Protein AF-A0A2D4K4P7-F1 (afdb_monomer_lite)

Foldseek 3Di:
DDDDDDDDDDDDPPPPPCPDDPLVVLLVLLVCLVPDDPDPDSVVVVVVLLVVLQVCVVVVHPVSVVSLVSSVVSLVPDVVVVVCVVVVPDDPPSNVVSVVSSVVRD

Radius of gyration: 19.67 Å; chains: 1; bounding box: 76×28×30 Å

Sequence (106 aa):
VHGAPDPTAGASIDDENCWHLDEEQVQEQVKLFLSQGGYHGSGKQLNLLFAKVREMLKMRDSNGARMLTLITEQFMADPRLSLWRQQGTAMTDKYRQLWDELGALW

Structure (mmCIF, N/CA/C/O backbone):
data_AF-A0A2D4K4P7-F1
#
_entry.id   AF-A0A2D4K4P7-F1
#
loop_
_atom_site.group_PDB
_atom_site.id
_atom_site.type_symbol
_atom_site.label_atom_id
_atom_site.label_alt_id
_atom_site.label_comp_id
_atom_site.label_asym_id
_atom_site.label_entity_id
_atom_site.label_seq_id
_atom_site.pdbx_PDB_ins_code
_atom_site.Cartn_x
_atom_site.Cartn_y
_atom_site.Cartn_z
_atom_site.occupancy
_atom_site.B_iso_or_equiv
_atom_site.auth_seq_id
_atom_site.auth_comp_id
_atom_site.auth_asym_id
_atom_site.auth_atom_id
_atom_site.pdbx_PDB_model_num
ATOM 1 N N . VAL A 1 1 ? 55.509 -2.591 6.905 1.00 42.03 1 VAL A N 1
ATOM 2 C CA . VAL A 1 1 ? 54.565 -1.730 6.159 1.00 42.03 1 VAL A CA 1
ATOM 3 C C . VAL A 1 1 ? 53.389 -2.619 5.781 1.00 42.03 1 VAL A C 1
ATOM 5 O O . VAL A 1 1 ? 53.612 -3.622 5.120 1.00 42.03 1 VAL A O 1
ATOM 8 N N . HIS A 1 2 ? 52.210 -2.404 6.370 1.00 50.97 2 HIS A N 1
ATOM 9 C CA . HIS A 1 2 ? 51.034 -3.245 6.105 1.00 50.97 2 HIS A CA 1
ATOM 10 C C . HIS A 1 2 ? 50.374 -2.779 4.803 1.00 50.97 2 HIS A C 1
ATOM 12 O O . HIS A 1 2 ? 50.325 -1.580 4.542 1.00 50.97 2 HIS A O 1
ATOM 18 N N . GLY A 1 3 ? 50.015 -3.754 3.967 1.00 44.97 3 GLY A N 1
ATOM 19 C CA . GLY A 1 3 ? 49.853 -3.632 2.521 1.00 44.97 3 GLY A CA 1
ATOM 20 C C . GLY A 1 3 ? 48.810 -2.628 2.043 1.00 44.97 3 GLY A C 1
ATOM 21 O O . GLY A 1 3 ? 47.821 -2.345 2.716 1.00 44.97 3 GLY A O 1
ATOM 22 N N . ALA A 1 4 ? 49.060 -2.117 0.839 1.00 52.34 4 ALA A N 1
ATOM 23 C CA . ALA A 1 4 ? 48.060 -1.428 0.046 1.00 52.34 4 ALA A CA 1
ATOM 24 C C . ALA A 1 4 ? 46.858 -2.366 -0.188 1.00 52.34 4 ALA A C 1
ATOM 26 O O . ALA A 1 4 ? 47.075 -3.543 -0.487 1.00 52.34 4 ALA A O 1
ATOM 27 N N . PRO A 1 5 ? 45.609 -1.890 -0.050 1.00 53.00 5 PRO A N 1
ATOM 28 C CA . PRO A 1 5 ? 44.455 -2.635 -0.522 1.00 53.00 5 PRO A CA 1
ATOM 29 C C . PRO A 1 5 ? 44.508 -2.649 -2.053 1.00 53.00 5 PRO A C 1
ATOM 31 O O . PRO A 1 5 ? 44.409 -1.610 -2.704 1.00 53.00 5 PRO A O 1
ATOM 34 N N . ASP A 1 6 ? 44.749 -3.830 -2.611 1.00 64.81 6 ASP A N 1
ATOM 35 C CA . ASP A 1 6 ? 44.776 -4.071 -4.051 1.00 64.81 6 ASP A CA 1
ATOM 36 C C . ASP A 1 6 ? 43.370 -3.828 -4.655 1.00 64.81 6 ASP A C 1
ATOM 38 O O . ASP A 1 6 ? 42.384 -4.314 -4.094 1.00 64.81 6 ASP A O 1
ATOM 42 N N . PRO A 1 7 ? 43.232 -3.082 -5.770 1.00 59.50 7 PRO A N 1
ATOM 43 C CA . PRO A 1 7 ? 41.944 -2.644 -6.311 1.00 59.50 7 PRO A CA 1
ATOM 44 C C . PRO A 1 7 ? 41.319 -3.608 -7.336 1.00 59.50 7 PRO A C 1
ATOM 46 O O . PRO A 1 7 ? 40.465 -3.192 -8.118 1.00 59.50 7 PRO A O 1
ATOM 49 N N . THR A 1 8 ? 41.734 -4.873 -7.445 1.00 67.81 8 THR A N 1
ATOM 50 C CA . THR A 1 8 ? 41.268 -5.717 -8.566 1.00 67.81 8 THR A CA 1
ATOM 51 C C . THR A 1 8 ? 41.213 -7.204 -8.224 1.00 67.81 8 THR A C 1
ATOM 53 O O . THR A 1 8 ? 42.122 -7.945 -8.573 1.00 67.81 8 THR A O 1
ATOM 56 N N . ALA A 1 9 ? 40.128 -7.669 -7.590 1.00 56.91 9 ALA A N 1
ATOM 57 C CA . ALA A 1 9 ? 39.755 -9.092 -7.591 1.00 56.91 9 ALA A CA 1
ATOM 58 C C . ALA A 1 9 ? 38.322 -9.334 -7.069 1.00 56.91 9 ALA A C 1
ATOM 60 O O . ALA A 1 9 ? 38.131 -9.749 -5.934 1.00 56.91 9 ALA A O 1
ATOM 61 N N . GLY A 1 10 ? 37.331 -9.096 -7.935 1.00 57.97 10 GLY A N 1
ATOM 62 C CA . GLY A 1 10 ? 36.081 -9.865 -8.019 1.00 57.97 10 GLY A CA 1
ATOM 63 C C . GLY A 1 10 ? 35.075 -9.811 -6.861 1.00 57.97 10 GLY A C 1
ATOM 64 O O . GLY A 1 10 ? 35.230 -10.504 -5.863 1.00 57.97 10 GLY A O 1
ATOM 65 N N . ALA A 1 11 ? 33.934 -9.158 -7.100 1.00 44.50 11 ALA A N 1
ATOM 66 C CA . ALA A 1 11 ? 32.646 -9.597 -6.564 1.00 44.50 11 ALA A CA 1
ATOM 67 C C . ALA A 1 11 ? 31.528 -9.258 -7.570 1.00 44.50 11 ALA A C 1
ATOM 69 O O . ALA A 1 11 ? 31.157 -8.106 -7.727 1.00 44.50 11 ALA A O 1
ATOM 70 N N . SER A 1 12 ? 31.081 -10.295 -8.283 1.00 45.19 12 SER A N 1
ATOM 71 C CA . SER A 1 12 ? 29.781 -10.471 -8.951 1.00 45.19 12 SER A CA 1
ATOM 72 C C . SER A 1 12 ? 29.240 -9.363 -9.871 1.00 45.19 12 SER A C 1
ATOM 74 O O . SER A 1 12 ? 28.567 -8.442 -9.439 1.00 45.19 12 SER A O 1
ATOM 76 N N . ILE A 1 13 ? 29.348 -9.597 -11.182 1.00 47.12 13 ILE A N 1
ATOM 77 C CA . ILE A 1 13 ? 28.613 -8.908 -12.268 1.00 47.12 13 ILE A CA 1
ATOM 78 C C . ILE A 1 13 ? 27.078 -9.193 -12.225 1.00 47.12 13 ILE A C 1
ATOM 80 O O . ILE A 1 13 ? 26.372 -8.955 -13.196 1.00 47.12 13 ILE A O 1
ATOM 84 N N . ASP A 1 14 ? 26.524 -9.687 -11.110 1.00 53.06 14 ASP A N 1
ATOM 85 C CA . ASP A 1 14 ? 25.132 -10.179 -11.022 1.00 53.06 14 ASP A CA 1
ATOM 86 C C . ASP A 1 14 ? 24.260 -9.497 -9.948 1.00 53.06 14 ASP A C 1
ATOM 88 O O . ASP A 1 14 ? 23.139 -9.931 -9.727 1.00 53.06 14 ASP A O 1
ATOM 92 N N . ASP A 1 15 ? 24.716 -8.429 -9.280 1.00 51.97 15 ASP A N 1
ATOM 93 C CA . ASP A 1 15 ? 23.912 -7.774 -8.224 1.00 51.97 15 ASP A CA 1
ATOM 94 C C . ASP A 1 15 ? 23.928 -6.236 -8.311 1.00 51.97 15 ASP A C 1
ATOM 96 O O . ASP A 1 15 ? 24.026 -5.536 -7.316 1.00 51.97 15 ASP A O 1
ATOM 100 N N . GLU A 1 16 ? 23.869 -5.657 -9.514 1.00 51.97 16 GLU A N 1
ATOM 101 C CA . GLU A 1 16 ? 23.967 -4.190 -9.680 1.00 51.97 16 GLU A CA 1
ATOM 102 C C . GLU A 1 16 ? 22.845 -3.585 -10.535 1.00 51.97 16 GLU A C 1
ATOM 104 O O . GLU A 1 16 ? 23.039 -2.654 -11.314 1.00 51.97 16 GLU A O 1
ATOM 109 N N . ASN A 1 17 ? 21.616 -4.067 -10.332 1.00 47.56 17 ASN A N 1
ATOM 110 C CA . ASN A 1 17 ? 20.439 -3.207 -10.501 1.00 47.56 17 ASN A CA 1
ATOM 111 C C . ASN A 1 17 ? 19.393 -3.413 -9.388 1.00 47.56 17 ASN A C 1
ATOM 113 O O . ASN A 1 17 ? 18.195 -3.231 -9.591 1.00 47.56 17 ASN A O 1
ATOM 117 N N . CYS A 1 18 ? 19.848 -3.802 -8.196 1.00 52.41 18 CYS A N 1
ATOM 118 C CA . CYS A 1 18 ? 19.020 -4.009 -7.012 1.00 52.41 18 CYS A CA 1
ATOM 119 C C . CYS A 1 18 ? 18.886 -2.688 -6.243 1.00 52.41 18 CYS A C 1
ATOM 121 O O . CYS A 1 18 ? 19.450 -2.526 -5.162 1.00 52.41 18 CYS A O 1
ATOM 123 N N . TRP A 1 19 ? 18.178 -1.703 -6.811 1.00 73.69 19 TRP A N 1
ATOM 124 C CA . TRP A 1 19 ? 17.804 -0.511 -6.042 1.00 73.69 19 TRP A CA 1
ATOM 125 C C . TRP A 1 19 ? 17.068 -0.977 -4.789 1.00 73.69 19 TRP A C 1
ATOM 127 O O . TRP A 1 19 ? 16.009 -1.598 -4.893 1.00 73.69 19 TRP A O 1
ATOM 137 N N . HIS A 1 20 ? 17.652 -0.716 -3.621 1.00 72.88 20 HIS A N 1
ATOM 138 C CA . HIS A 1 20 ? 17.073 -1.143 -2.360 1.00 72.88 20 HIS A CA 1
ATOM 139 C C . HIS A 1 20 ? 15.760 -0.394 -2.138 1.00 72.88 20 HIS A C 1
ATOM 141 O O . HIS A 1 20 ? 15.718 0.839 -2.113 1.00 72.88 20 HIS A O 1
ATOM 147 N N . LEU A 1 21 ? 14.674 -1.149 -2.025 1.00 82.50 21 LEU A N 1
ATOM 148 C CA . LEU A 1 21 ? 13.372 -0.616 -1.679 1.00 82.50 21 LEU A CA 1
ATOM 149 C C . LEU A 1 21 ? 13.314 -0.413 -0.165 1.00 82.50 21 LEU A C 1
ATOM 151 O O . LEU A 1 21 ? 13.413 -1.375 0.588 1.00 82.50 21 LEU A O 1
ATOM 155 N N . ASP A 1 22 ? 13.082 0.818 0.285 1.00 84.88 22 ASP A N 1
ATOM 156 C CA . ASP A 1 22 ? 12.754 1.085 1.687 1.00 84.88 22 ASP A CA 1
ATOM 157 C C . ASP A 1 22 ? 11.340 0.584 2.014 1.00 84.88 22 ASP A C 1
ATOM 159 O O . ASP A 1 22 ? 10.350 1.321 1.943 1.00 84.88 22 ASP A O 1
ATOM 163 N N . GLU A 1 23 ? 11.244 -0.696 2.367 1.00 87.25 23 GLU A N 1
ATOM 164 C CA . GLU A 1 23 ? 9.988 -1.356 2.732 1.00 87.25 23 GLU A CA 1
ATOM 165 C C . GLU A 1 23 ? 9.322 -0.662 3.929 1.00 87.25 23 GLU A C 1
ATOM 167 O O . GLU A 1 23 ? 8.114 -0.428 3.913 1.00 87.25 23 GLU A O 1
ATOM 172 N N . GLU A 1 24 ? 10.113 -0.250 4.923 1.00 86.94 24 GLU A N 1
ATOM 173 C CA . GLU A 1 24 ? 9.635 0.453 6.120 1.00 86.94 24 GLU A CA 1
ATOM 174 C C . GLU A 1 24 ? 8.946 1.781 5.762 1.00 86.94 24 GLU A C 1
ATOM 176 O O . GLU A 1 24 ? 7.846 2.064 6.239 1.00 86.94 24 GLU A O 1
ATOM 181 N N . GLN A 1 25 ? 9.521 2.550 4.830 1.00 84.19 25 GLN A N 1
ATOM 182 C CA . GLN A 1 25 ? 8.924 3.797 4.338 1.00 84.19 25 GLN A CA 1
ATOM 183 C C . GLN A 1 25 ? 7.609 3.559 3.596 1.00 84.19 25 GLN A C 1
ATOM 185 O O . GLN A 1 25 ? 6.667 4.343 3.732 1.00 84.19 25 GLN A O 1
ATOM 190 N N . VAL A 1 26 ? 7.524 2.488 2.801 1.00 85.75 26 VAL A N 1
ATOM 191 C CA . VAL A 1 26 ? 6.277 2.111 2.120 1.00 85.75 26 VAL A CA 1
ATOM 192 C C . VAL A 1 26 ? 5.208 1.767 3.153 1.00 85.75 26 VAL A C 1
ATOM 194 O O . VAL A 1 26 ? 4.085 2.271 3.068 1.00 85.75 26 VAL A O 1
ATOM 197 N N . GLN A 1 27 ? 5.560 0.961 4.155 1.00 87.06 27 GLN A N 1
ATOM 198 C CA . GLN A 1 27 ? 4.636 0.554 5.207 1.00 87.06 27 GLN A CA 1
ATOM 199 C C . GLN A 1 27 ? 4.144 1.745 6.032 1.00 87.06 27 GLN A C 1
ATOM 201 O O . GLN A 1 27 ? 2.936 1.902 6.236 1.00 87.06 27 GLN A O 1
ATOM 206 N N . GLU A 1 28 ? 5.057 2.619 6.459 1.00 85.31 28 GLU A N 1
ATOM 207 C CA . GLU A 1 28 ? 4.712 3.814 7.221 1.00 85.31 28 GLU A CA 1
ATOM 208 C C . GLU A 1 28 ? 3.798 4.737 6.409 1.00 85.31 28 GLU A C 1
ATOM 210 O O . GLU A 1 28 ? 2.788 5.212 6.922 1.00 85.31 28 GLU A O 1
ATOM 215 N N . GLN A 1 29 ? 4.068 4.925 5.118 1.00 83.56 29 GLN A N 1
ATOM 216 C CA . GLN A 1 29 ? 3.254 5.775 4.251 1.00 83.56 29 GLN A CA 1
ATOM 217 C C . GLN A 1 29 ? 1.819 5.259 4.086 1.00 83.56 29 GLN A C 1
ATOM 219 O O . GLN A 1 29 ? 0.869 6.049 4.147 1.00 83.56 29 GLN A O 1
ATOM 224 N N . VAL A 1 30 ? 1.644 3.943 3.934 1.00 84.88 30 VAL A N 1
ATOM 225 C CA . VAL A 1 30 ? 0.318 3.308 3.903 1.00 84.88 30 VAL A CA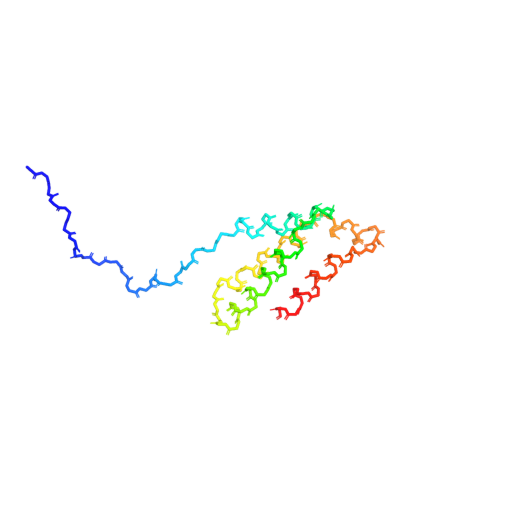 1
ATOM 226 C C . VAL A 1 30 ? -0.368 3.495 5.250 1.00 84.88 30 VAL A C 1
ATOM 228 O O . VAL A 1 30 ? -1.482 4.012 5.308 1.00 84.88 30 VAL A O 1
ATOM 231 N N . LYS A 1 31 ? 0.316 3.185 6.351 1.00 83.56 31 LYS A N 1
ATOM 232 C CA . LYS A 1 31 ? -0.223 3.349 7.706 1.00 83.56 31 LYS A CA 1
ATOM 233 C C . LYS A 1 31 ? -0.621 4.795 8.004 1.00 83.56 31 LYS A C 1
ATOM 235 O O . LYS A 1 31 ? -1.677 5.030 8.587 1.00 83.56 31 LYS A O 1
ATOM 240 N N . LEU A 1 32 ? 0.170 5.776 7.574 1.00 80.75 32 LEU A N 1
ATOM 241 C CA . LEU A 1 32 ? -0.135 7.201 7.699 1.00 80.75 32 LEU A CA 1
ATOM 242 C C . LEU A 1 32 ? -1.359 7.586 6.869 1.00 80.75 32 LEU A C 1
ATOM 244 O O . LEU A 1 32 ? -2.192 8.347 7.359 1.00 80.75 32 LEU A O 1
ATOM 248 N N . PHE A 1 33 ? -1.515 7.051 5.657 1.00 79.69 33 PHE A N 1
ATOM 249 C CA . PHE A 1 33 ? -2.717 7.271 4.850 1.00 79.69 33 PHE A CA 1
ATOM 250 C C . PHE A 1 33 ? -3.975 6.694 5.515 1.00 79.69 33 PHE A C 1
ATOM 252 O O . PHE A 1 33 ? -5.020 7.353 5.538 1.00 79.69 33 PHE A O 1
ATOM 259 N N . LEU A 1 34 ? -3.867 5.494 6.093 1.00 77.81 34 LEU A N 1
ATOM 260 C CA . LEU A 1 34 ? -4.964 4.823 6.790 1.00 77.81 34 LEU A CA 1
ATOM 261 C C . LEU A 1 34 ? -5.287 5.483 8.144 1.00 77.81 34 LEU A C 1
ATOM 263 O O . LEU A 1 34 ? -6.452 5.519 8.547 1.00 77.81 34 LEU A O 1
ATOM 267 N N . SER A 1 35 ? -4.281 6.019 8.841 1.00 74.62 35 SER A N 1
ATOM 268 C CA . SER A 1 35 ? -4.403 6.641 10.167 1.00 74.62 35 SER A CA 1
ATOM 269 C C . SER A 1 35 ? -4.818 8.116 10.103 1.00 74.62 35 SER A C 1
ATOM 271 O O . SER A 1 35 ? -5.728 8.535 10.824 1.00 74.62 35 SER A O 1
ATOM 273 N N . GLN A 1 36 ? -4.220 8.921 9.215 1.00 64.69 36 GLN A N 1
ATOM 274 C CA . GLN A 1 36 ? -4.493 10.358 9.153 1.00 64.69 36 GLN A CA 1
ATOM 275 C C . GLN A 1 36 ? -5.812 10.670 8.433 1.00 64.69 36 GLN A C 1
ATOM 277 O O . GLN A 1 36 ? -5.938 10.702 7.201 1.00 64.69 36 GLN A O 1
ATOM 282 N N . GLY A 1 37 ? -6.809 11.027 9.239 1.00 51.41 37 GLY A N 1
ATOM 283 C CA . GLY A 1 37 ? -7.988 11.759 8.802 1.00 51.41 37 GLY A CA 1
ATOM 284 C C . GLY A 1 37 ? -7.621 13.146 8.265 1.00 51.41 37 GLY A C 1
ATOM 285 O O . GLY A 1 37 ? -7.585 14.114 9.005 1.00 51.41 37 GLY A O 1
ATOM 286 N N . GLY A 1 38 ? -7.376 13.247 6.957 1.00 48.69 38 GLY A N 1
ATOM 287 C CA . GLY A 1 38 ? -7.660 14.467 6.190 1.00 48.69 38 GLY A CA 1
ATOM 288 C C . GLY A 1 38 ? -6.648 15.615 6.244 1.00 48.69 38 GLY A C 1
ATOM 289 O O . GLY A 1 38 ? -6.995 16.696 5.782 1.00 48.69 38 GLY A O 1
ATOM 290 N N . TYR A 1 39 ? -5.414 15.424 6.716 1.00 46.06 39 TYR A N 1
ATOM 291 C CA . TYR A 1 39 ? -4.410 16.489 6.610 1.00 46.06 39 TYR A CA 1
ATOM 292 C C . TYR A 1 39 ? -3.733 16.482 5.230 1.00 46.06 39 TYR A C 1
ATOM 294 O O . TYR A 1 39 ? -3.218 15.473 4.750 1.00 46.06 39 TYR A O 1
ATOM 302 N N . HIS A 1 40 ? -3.849 17.623 4.550 1.00 49.62 40 HIS A N 1
ATOM 303 C CA . HIS A 1 40 ? -3.510 17.883 3.153 1.00 49.62 40 HIS A CA 1
ATOM 304 C C . HIS A 1 40 ? -2.094 17.414 2.756 1.00 49.62 40 HIS A C 1
ATOM 306 O O . HIS A 1 40 ? -1.123 18.136 2.944 1.00 49.62 40 HIS A O 1
ATOM 312 N N . GLY A 1 41 ? -1.975 16.230 2.145 1.00 54.59 41 GLY A N 1
ATOM 313 C CA . GLY A 1 41 ? -0.730 15.794 1.491 1.00 54.59 41 GLY A CA 1
ATOM 314 C C . GLY A 1 41 ? -0.625 14.289 1.239 1.00 54.59 41 GLY A C 1
ATOM 315 O O . GLY A 1 41 ? -0.237 13.876 0.147 1.00 54.59 41 GLY A O 1
ATOM 316 N N . SER A 1 42 ? -1.066 13.467 2.195 1.00 62.78 42 SER A N 1
ATOM 317 C CA . SER A 1 42 ? -0.853 12.007 2.183 1.00 62.78 42 SER A CA 1
ATOM 318 C C . SER A 1 42 ? -1.556 11.271 1.035 1.00 62.78 42 SER A C 1
ATOM 320 O O . SER A 1 42 ? -0.993 10.348 0.455 1.00 62.78 42 SER A O 1
ATOM 322 N N . GLY A 1 43 ? -2.752 11.712 0.629 1.00 68.31 43 GLY A N 1
ATOM 323 C CA . GLY A 1 43 ? -3.478 11.096 -0.489 1.00 68.31 43 GLY A CA 1
ATOM 324 C C . GLY A 1 43 ? -2.776 11.257 -1.841 1.00 68.31 43 GLY A C 1
ATOM 325 O O . GLY A 1 43 ? -2.773 10.329 -2.645 1.00 68.31 43 GLY A O 1
ATOM 326 N N . LYS A 1 44 ? -2.128 12.404 -2.089 1.00 74.69 44 LYS A N 1
ATOM 327 C CA . LYS A 1 44 ? -1.362 12.624 -3.329 1.00 74.69 44 LYS A CA 1
ATOM 328 C C . LYS A 1 44 ? -0.108 11.755 -3.360 1.00 74.69 44 LYS A C 1
ATOM 330 O O . LYS A 1 44 ? 0.211 11.185 -4.396 1.00 74.69 44 LYS A O 1
ATOM 335 N N . GLN A 1 45 ? 0.561 11.626 -2.217 1.00 75.75 45 GLN A N 1
ATOM 336 C CA . GLN A 1 45 ? 1.761 10.807 -2.071 1.00 75.75 45 GLN A CA 1
ATOM 337 C C . GLN A 1 45 ? 1.474 9.322 -2.326 1.00 75.75 45 GLN A C 1
ATOM 339 O O . GLN A 1 45 ? 2.216 8.674 -3.054 1.00 75.75 45 GLN A O 1
ATOM 344 N N . LEU A 1 46 ? 0.341 8.817 -1.838 1.00 80.81 46 LEU A N 1
ATOM 345 C CA . LEU A 1 46 ? -0.076 7.439 -2.077 1.00 80.81 46 LEU A CA 1
ATOM 346 C C . LEU A 1 46 ? -0.498 7.177 -3.533 1.00 80.81 46 LEU A C 1
ATOM 348 O O . LEU A 1 46 ? -0.156 6.144 -4.095 1.00 80.81 46 LEU A O 1
ATOM 352 N N . ASN A 1 47 ? -1.190 8.125 -4.176 1.00 83.69 47 ASN A N 1
ATOM 353 C CA . ASN A 1 47 ? -1.489 8.022 -5.610 1.00 83.69 47 ASN A CA 1
ATOM 354 C C . ASN A 1 47 ? -0.197 7.954 -6.443 1.00 83.69 47 ASN A C 1
ATOM 356 O O . ASN A 1 47 ? -0.097 7.163 -7.377 1.00 83.69 47 ASN A O 1
ATOM 360 N N . LEU A 1 48 ? 0.817 8.751 -6.088 1.00 85.94 48 LEU A N 1
ATOM 361 C CA . LEU A 1 48 ? 2.135 8.681 -6.724 1.00 85.94 48 LEU A CA 1
ATOM 362 C C . LEU A 1 48 ? 2.826 7.342 -6.455 1.00 85.94 48 LEU A C 1
ATOM 364 O O . LEU A 1 48 ? 3.460 6.803 -7.359 1.00 85.94 48 LEU A O 1
ATOM 368 N N . LEU A 1 49 ? 2.683 6.796 -5.245 1.00 86.75 49 LEU A N 1
ATOM 369 C CA . LEU A 1 49 ? 3.199 5.478 -4.893 1.00 86.75 49 LEU A CA 1
ATOM 370 C C . LEU A 1 49 ? 2.584 4.396 -5.786 1.00 86.75 49 LEU A C 1
ATOM 372 O O . LEU A 1 49 ? 3.327 3.652 -6.418 1.00 86.75 49 LEU A O 1
ATOM 376 N N . PHE A 1 50 ? 1.256 4.360 -5.917 1.00 88.19 50 PHE A N 1
ATOM 377 C CA . PHE A 1 50 ? 0.565 3.411 -6.795 1.00 88.19 50 PHE A CA 1
ATOM 378 C C . PHE A 1 50 ? 0.942 3.584 -8.262 1.00 88.19 50 PHE A C 1
ATOM 380 O O . PHE A 1 50 ? 1.232 2.599 -8.940 1.00 88.19 50 PHE A O 1
ATOM 387 N N . ALA A 1 51 ? 1.028 4.825 -8.748 1.00 89.81 51 ALA A N 1
ATOM 388 C CA . ALA A 1 51 ? 1.507 5.093 -10.098 1.00 89.81 51 ALA A CA 1
ATOM 389 C C . ALA A 1 51 ? 2.929 4.549 -10.300 1.00 89.81 51 ALA A C 1
ATOM 391 O O . ALA A 1 51 ? 3.193 3.896 -11.307 1.00 89.81 51 ALA A O 1
ATOM 392 N N . LYS A 1 52 ? 3.824 4.751 -9.325 1.00 88.56 52 LYS A N 1
ATOM 393 C CA . LYS A 1 52 ? 5.195 4.231 -9.366 1.00 88.56 52 LYS A CA 1
ATOM 394 C C . LYS A 1 52 ? 5.213 2.701 -9.373 1.00 88.56 52 LYS A C 1
ATOM 396 O O . LYS A 1 52 ? 5.891 2.125 -10.216 1.00 88.56 52 LYS A O 1
ATOM 401 N N . VAL A 1 53 ? 4.440 2.055 -8.497 1.00 90.06 53 VAL A N 1
ATOM 402 C CA . VAL A 1 53 ? 4.288 0.589 -8.451 1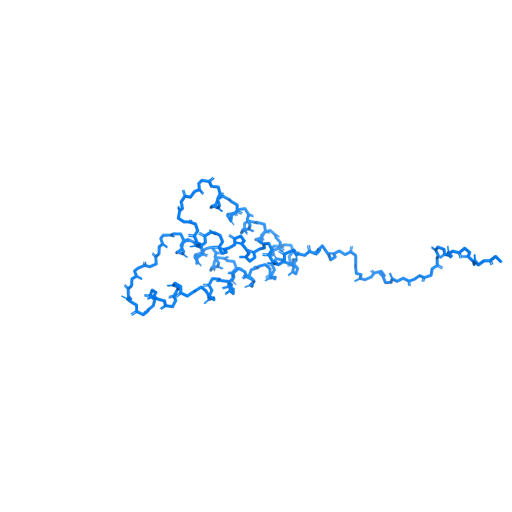.00 90.06 53 VAL A CA 1
ATOM 403 C C . VAL A 1 53 ? 3.788 0.062 -9.790 1.00 90.06 53 VAL A C 1
ATOM 405 O O . VAL A 1 53 ? 4.359 -0.880 -10.323 1.00 90.06 53 VAL A O 1
ATOM 408 N N . ARG A 1 54 ? 2.784 0.705 -10.389 1.00 90.31 54 ARG A N 1
ATOM 409 C CA . ARG A 1 54 ? 2.259 0.320 -11.701 1.00 90.31 54 ARG A CA 1
ATOM 410 C C . ARG A 1 54 ? 3.319 0.387 -12.794 1.00 90.31 54 ARG A C 1
ATOM 412 O O . ARG A 1 54 ? 3.415 -0.528 -13.605 1.00 90.31 54 ARG A O 1
ATOM 419 N N . GLU A 1 55 ? 4.105 1.459 -12.836 1.00 91.75 55 GLU A N 1
ATOM 420 C CA . GLU A 1 55 ? 5.192 1.581 -13.812 1.00 91.75 55 GLU A CA 1
ATOM 421 C C . GLU A 1 55 ? 6.289 0.536 -13.563 1.00 91.75 55 GLU A C 1
ATOM 423 O O . GLU A 1 55 ? 6.751 -0.088 -14.516 1.00 91.75 55 GLU A O 1
ATOM 428 N N . MET A 1 56 ? 6.638 0.261 -12.302 1.00 89.88 56 MET A N 1
ATOM 429 C CA . MET A 1 56 ? 7.560 -0.826 -11.950 1.00 89.88 56 MET A CA 1
ATOM 430 C C . MET A 1 56 ? 7.030 -2.191 -12.411 1.00 89.88 56 MET A C 1
ATOM 432 O O . MET A 1 56 ? 7.748 -2.944 -13.064 1.00 89.88 56 MET A O 1
ATOM 436 N N . LEU A 1 57 ? 5.753 -2.493 -12.159 1.00 87.56 57 LEU A N 1
ATOM 437 C CA . LEU A 1 57 ? 5.112 -3.732 -12.607 1.00 87.56 57 LEU A CA 1
ATOM 438 C C . LEU A 1 57 ? 5.117 -3.859 -14.136 1.00 87.56 57 LEU A C 1
ATOM 440 O O . LEU A 1 57 ? 5.406 -4.936 -14.657 1.00 87.56 57 LEU A O 1
ATOM 444 N N . LYS A 1 58 ? 4.878 -2.764 -14.871 1.00 88.38 58 LYS A N 1
ATOM 445 C CA . LYS A 1 58 ? 4.993 -2.741 -16.342 1.00 88.38 58 LYS A CA 1
ATOM 446 C C . LYS A 1 58 ? 6.407 -3.047 -16.824 1.00 88.38 58 LYS A C 1
ATOM 448 O O . LYS A 1 58 ? 6.569 -3.731 -17.831 1.00 88.38 58 LYS A O 1
ATOM 453 N N . MET A 1 59 ? 7.418 -2.556 -16.112 1.00 87.62 59 MET A N 1
ATOM 454 C CA . MET A 1 59 ? 8.822 -2.871 -16.386 1.00 87.62 59 MET A CA 1
ATOM 455 C C . MET A 1 59 ? 9.229 -4.260 -15.878 1.00 87.62 59 MET A C 1
ATOM 457 O O . MET A 1 59 ? 10.378 -4.656 -16.057 1.00 87.62 59 MET A O 1
ATOM 461 N N . ARG A 1 60 ? 8.289 -5.021 -15.292 1.00 84.38 60 ARG A N 1
ATOM 462 C CA . ARG A 1 60 ? 8.519 -6.338 -14.687 1.00 84.38 60 ARG A CA 1
ATOM 463 C C . ARG A 1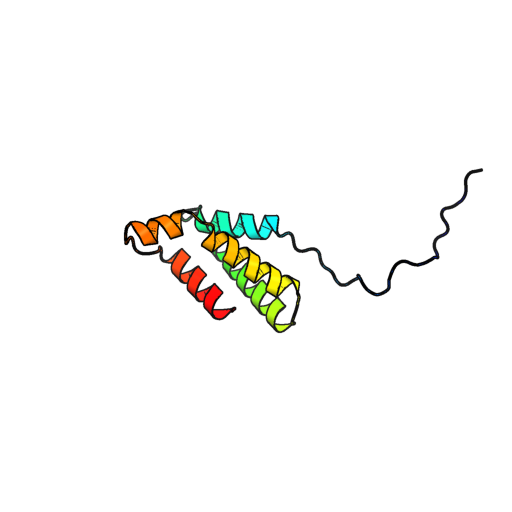 60 ? 9.586 -6.284 -13.588 1.00 84.38 60 ARG A C 1
ATOM 465 O O . ARG A 1 60 ? 10.350 -7.227 -13.400 1.00 84.38 60 ARG A O 1
ATOM 472 N N . ASP A 1 61 ? 9.613 -5.160 -12.881 1.00 85.69 61 ASP A N 1
ATOM 473 C CA . ASP A 1 61 ? 10.537 -4.880 -11.797 1.00 85.69 61 ASP A CA 1
ATOM 474 C C . ASP A 1 61 ? 10.087 -5.595 -10.511 1.00 85.69 61 ASP A C 1
ATOM 476 O O . ASP A 1 61 ? 8.927 -5.511 -10.086 1.00 85.69 61 ASP A O 1
ATOM 480 N N . SER A 1 62 ? 11.022 -6.316 -9.891 1.00 85.50 62 SER A N 1
ATOM 481 C CA . SER A 1 62 ? 10.787 -7.098 -8.674 1.00 85.50 62 SER A CA 1
ATOM 482 C C . SER A 1 62 ? 10.372 -6.232 -7.481 1.00 85.50 62 SER A C 1
ATOM 484 O O . SER A 1 62 ? 9.581 -6.684 -6.647 1.00 85.50 62 SER A O 1
ATOM 486 N N . ASN A 1 63 ? 10.852 -4.986 -7.403 1.00 87.31 63 ASN A N 1
ATOM 487 C CA . ASN A 1 63 ? 10.465 -4.051 -6.351 1.00 87.31 63 ASN A CA 1
ATOM 488 C C . ASN A 1 63 ? 9.006 -3.630 -6.514 1.00 87.31 63 ASN A C 1
ATOM 490 O O . ASN A 1 63 ? 8.315 -3.509 -5.511 1.00 87.31 63 ASN A O 1
ATOM 494 N N . GLY A 1 64 ? 8.490 -3.498 -7.740 1.00 89.50 64 GLY A N 1
ATOM 495 C CA . GLY A 1 64 ? 7.070 -3.210 -7.978 1.00 89.50 64 GLY A CA 1
ATOM 496 C C . GLY A 1 64 ? 6.148 -4.270 -7.373 1.00 89.50 64 GLY A C 1
ATOM 497 O O . GLY A 1 64 ? 5.223 -3.949 -6.625 1.00 89.50 64 GLY A O 1
ATOM 498 N N . ALA A 1 65 ? 6.449 -5.546 -7.625 1.00 89.50 65 ALA A N 1
ATOM 499 C CA . ALA A 1 65 ? 5.705 -6.663 -7.040 1.00 89.50 65 ALA A CA 1
ATOM 500 C C . ALA A 1 65 ? 5.832 -6.700 -5.506 1.00 89.50 65 ALA A C 1
ATOM 502 O O . ALA A 1 65 ? 4.851 -6.952 -4.797 1.00 89.50 65 ALA A O 1
ATOM 503 N N . ARG A 1 66 ? 7.027 -6.397 -4.980 1.00 89.44 66 ARG A N 1
ATOM 504 C CA . ARG A 1 66 ? 7.272 -6.346 -3.534 1.00 89.44 66 ARG A CA 1
ATOM 505 C C . ARG A 1 66 ? 6.507 -5.203 -2.865 1.00 89.44 66 ARG A C 1
ATOM 507 O O . ARG A 1 66 ? 5.829 -5.434 -1.871 1.00 89.44 66 ARG A O 1
ATOM 514 N N . MET A 1 67 ? 6.528 -4.009 -3.453 1.00 90.50 67 MET A N 1
ATOM 515 C CA . MET A 1 67 ? 5.762 -2.849 -2.994 1.00 90.50 67 MET A CA 1
ATOM 516 C C . MET A 1 67 ? 4.264 -3.141 -2.967 1.00 90.50 67 MET A C 1
ATOM 518 O O . MET A 1 67 ? 3.612 -2.847 -1.969 1.00 90.50 67 MET A O 1
ATOM 522 N N . LEU A 1 68 ? 3.717 -3.743 -4.029 1.00 91.25 68 LEU A N 1
ATOM 523 C CA . LEU A 1 68 ? 2.300 -4.112 -4.077 1.00 91.25 68 LEU A CA 1
ATOM 524 C C . LEU A 1 68 ? 1.928 -5.063 -2.931 1.00 91.25 68 LEU A C 1
ATOM 526 O O . LEU A 1 68 ? 0.910 -4.867 -2.261 1.00 91.25 68 LEU A O 1
ATOM 530 N N . THR A 1 69 ? 2.783 -6.057 -2.681 1.00 91.50 69 THR A N 1
ATOM 531 C CA . THR A 1 69 ? 2.604 -7.019 -1.588 1.00 91.50 69 THR A CA 1
ATOM 532 C C . THR A 1 69 ? 2.604 -6.305 -0.237 1.00 91.50 69 THR A C 1
ATOM 534 O O . THR A 1 69 ? 1.628 -6.420 0.499 1.00 91.50 69 THR A O 1
ATOM 537 N N . LEU A 1 70 ? 3.607 -5.466 0.034 1.00 90.81 70 LEU A N 1
ATOM 538 C CA . LEU A 1 70 ? 3.719 -4.709 1.286 1.00 90.81 70 LEU A CA 1
ATOM 539 C C . LEU A 1 70 ? 2.511 -3.802 1.540 1.00 90.81 70 LEU A C 1
ATOM 541 O O . LEU A 1 70 ? 1.984 -3.772 2.652 1.00 90.81 70 LEU A O 1
ATOM 545 N N . ILE A 1 71 ? 2.050 -3.070 0.520 1.00 89.12 71 ILE A N 1
ATOM 546 C CA . ILE A 1 71 ? 0.880 -2.188 0.646 1.00 89.12 71 ILE A CA 1
ATOM 547 C C . ILE A 1 71 ? -0.368 -3.013 0.986 1.00 89.12 71 ILE A C 1
ATOM 549 O O . ILE A 1 71 ? -1.138 -2.637 1.873 1.00 89.12 71 ILE A O 1
ATOM 553 N N . THR A 1 72 ? -0.544 -4.152 0.311 1.00 90.62 72 THR A N 1
ATOM 554 C CA . THR A 1 72 ? -1.665 -5.072 0.551 1.00 90.62 72 THR A CA 1
ATOM 555 C C . THR A 1 72 ? -1.609 -5.655 1.964 1.00 90.62 72 THR A C 1
ATOM 557 O O . THR A 1 72 ? -2.618 -5.661 2.668 1.00 90.62 72 THR A O 1
ATOM 560 N N . GLU A 1 73 ? -0.433 -6.089 2.419 1.00 90.88 73 GLU A N 1
ATOM 561 C CA . GLU A 1 73 ? -0.237 -6.640 3.761 1.00 90.88 73 GLU A CA 1
ATOM 562 C C . GLU A 1 73 ? -0.554 -5.619 4.851 1.00 90.88 73 GLU A C 1
ATOM 564 O O . GLU A 1 73 ? -1.304 -5.932 5.774 1.00 90.88 73 GLU A O 1
ATOM 569 N N . GLN A 1 74 ? -0.058 -4.383 4.732 1.00 87.62 74 GLN A N 1
ATOM 570 C CA . GLN A 1 74 ? -0.361 -3.329 5.707 1.00 87.62 74 GLN A CA 1
ATOM 571 C C . GLN A 1 74 ? -1.854 -3.020 5.776 1.00 87.62 74 GLN A C 1
ATOM 573 O O . GLN A 1 74 ? -2.396 -2.800 6.857 1.00 87.62 74 GLN A O 1
ATOM 578 N N . PHE A 1 75 ? -2.531 -3.036 4.631 1.00 84.56 75 PHE A N 1
ATOM 579 C CA . PHE A 1 75 ? -3.969 -2.830 4.578 1.00 84.56 75 PHE A CA 1
ATOM 580 C C . PHE A 1 75 ? -4.755 -3.966 5.244 1.00 84.56 75 PHE A C 1
ATOM 582 O O . PHE A 1 75 ? -5.711 -3.711 5.976 1.00 84.56 75 PHE A O 1
ATOM 589 N N . MET A 1 76 ? -4.354 -5.219 5.015 1.00 86.75 76 MET A N 1
ATOM 590 C CA . MET A 1 76 ? -4.990 -6.388 5.630 1.00 86.75 76 MET A CA 1
ATOM 591 C C . MET A 1 76 ? -4.673 -6.516 7.125 1.00 86.75 76 MET A C 1
ATOM 593 O O . MET A 1 76 ? -5.503 -7.022 7.880 1.00 86.75 76 MET A O 1
ATOM 597 N N . ALA A 1 77 ? -3.498 -6.049 7.551 1.00 87.38 77 ALA A N 1
ATOM 598 C CA . ALA A 1 77 ? -3.074 -6.020 8.946 1.00 87.38 77 ALA A CA 1
ATOM 599 C C . ALA A 1 77 ? -3.750 -4.903 9.759 1.00 87.38 77 ALA A C 1
ATOM 601 O O . ALA A 1 77 ? -3.648 -4.899 10.989 1.00 87.38 77 ALA A O 1
ATOM 602 N N . ASP A 1 78 ? -4.443 -3.959 9.112 1.00 85.06 78 ASP A N 1
ATOM 603 C CA . ASP A 1 78 ? -5.084 -2.859 9.820 1.00 85.06 78 ASP A CA 1
ATOM 604 C C . ASP A 1 78 ? -6.294 -3.358 10.648 1.00 85.06 78 ASP A C 1
ATOM 606 O O . ASP A 1 78 ? -7.254 -3.928 10.110 1.00 85.06 78 ASP A O 1
ATOM 610 N N . PRO A 1 79 ? -6.308 -3.134 11.977 1.00 82.31 79 PRO A N 1
ATOM 611 C CA . PRO A 1 79 ? -7.374 -3.622 12.851 1.00 82.31 79 PRO A CA 1
ATOM 612 C C . PRO A 1 79 ? -8.732 -2.969 12.559 1.00 82.31 79 PRO A C 1
ATOM 614 O O . PRO A 1 79 ? -9.773 -3.537 12.905 1.00 82.31 79 PRO A O 1
ATOM 617 N N . ARG A 1 80 ? -8.760 -1.802 11.901 1.00 81.44 80 ARG A N 1
ATOM 618 C CA . ARG A 1 80 ? -10.000 -1.119 11.508 1.00 81.44 80 ARG A CA 1
ATOM 619 C C . ARG A 1 80 ? -10.727 -1.900 10.424 1.00 81.44 80 ARG A C 1
ATOM 621 O O . ARG A 1 80 ? -11.954 -1.915 10.442 1.00 81.44 80 ARG A O 1
ATOM 628 N N . LEU A 1 81 ? -10.008 -2.603 9.543 1.00 80.88 81 LEU A N 1
ATOM 629 C CA . LEU A 1 81 ? -10.621 -3.482 8.544 1.00 80.88 81 LEU A CA 1
ATOM 630 C C . LEU A 1 81 ? -11.406 -4.614 9.221 1.00 80.88 81 LEU A C 1
ATOM 632 O O . LEU A 1 81 ? -12.560 -4.878 8.874 1.00 80.88 81 LEU A O 1
ATOM 636 N N . SER A 1 82 ? -10.799 -5.242 10.230 1.00 82.06 82 SER A N 1
ATOM 637 C CA . SER A 1 82 ? -11.448 -6.272 11.051 1.00 82.06 82 SER A CA 1
ATOM 638 C C . SER A 1 82 ? -12.651 -5.712 11.813 1.00 82.06 82 SER A C 1
ATOM 640 O O . SER A 1 82 ? -13.714 -6.336 11.838 1.00 82.06 82 SER A O 1
ATOM 642 N N . LEU A 1 83 ? -12.516 -4.504 12.371 1.00 83.31 83 LEU A N 1
ATOM 643 C CA . LEU A 1 83 ? -13.596 -3.813 13.074 1.00 83.31 83 LEU A CA 1
ATOM 644 C C . LEU A 1 83 ? -14.779 -3.502 12.149 1.00 83.31 83 LEU A C 1
ATOM 646 O O . LEU A 1 83 ? -15.922 -3.716 12.544 1.00 83.31 83 LEU A O 1
ATOM 650 N N . TRP A 1 84 ? -14.530 -3.042 10.921 1.00 82.19 84 TRP A N 1
ATOM 651 C CA . TRP A 1 84 ? -15.582 -2.766 9.939 1.00 82.19 84 TRP A CA 1
ATOM 652 C C . TRP A 1 84 ? -16.318 -4.026 9.505 1.00 82.19 84 TRP A C 1
ATOM 654 O O . TRP A 1 84 ? -17.547 -4.025 9.430 1.00 82.19 84 TRP A O 1
ATOM 664 N N . ARG A 1 85 ? -15.587 -5.133 9.314 1.00 77.81 85 ARG A N 1
ATOM 665 C CA . ARG A 1 85 ? -16.197 -6.444 9.056 1.00 77.81 85 ARG A CA 1
ATOM 666 C C . ARG A 1 85 ? -17.068 -6.920 10.220 1.00 77.81 85 ARG A C 1
ATOM 668 O O . ARG A 1 85 ? -18.126 -7.483 9.966 1.00 77.81 85 ARG A O 1
ATOM 675 N N . GLN A 1 86 ? -16.656 -6.691 11.469 1.00 82.62 86 GLN A N 1
ATOM 676 C CA . GLN A 1 86 ? -17.433 -7.093 12.649 1.00 82.62 86 GLN A CA 1
ATOM 677 C C . GLN A 1 86 ? -18.627 -6.178 12.951 1.00 82.62 86 GLN A C 1
ATOM 679 O O . GLN A 1 86 ? -19.693 -6.677 13.297 1.00 82.62 86 GLN A O 1
ATOM 684 N N . GLN A 1 87 ? -18.466 -4.856 12.856 1.00 79.00 87 GLN A N 1
ATOM 685 C CA . GLN A 1 87 ? -19.525 -3.893 13.185 1.00 79.00 87 GLN A CA 1
ATOM 686 C C . GLN A 1 87 ? -20.506 -3.643 12.032 1.00 79.00 87 GLN A C 1
ATOM 688 O O . GLN A 1 87 ? -21.500 -2.950 12.233 1.00 79.00 87 GLN A O 1
ATOM 693 N N . GLY A 1 88 ? -20.229 -4.147 10.824 1.00 72.56 88 GLY A N 1
ATOM 694 C CA . GLY A 1 88 ? -21.018 -3.821 9.633 1.00 72.56 88 GLY A CA 1
ATOM 695 C C . GLY A 1 88 ? -20.946 -2.336 9.260 1.00 72.56 88 GLY A C 1
ATOM 696 O O . GLY A 1 88 ? -21.811 -1.827 8.550 1.00 72.56 88 GLY A O 1
ATOM 697 N N . THR A 1 89 ? -19.937 -1.621 9.761 1.00 73.69 89 THR A N 1
ATOM 698 C CA . THR A 1 89 ? -19.708 -0.220 9.423 1.00 73.69 89 THR A CA 1
ATOM 699 C C . THR A 1 89 ? -19.126 -0.137 8.017 1.00 73.69 89 THR A C 1
ATOM 701 O O . THR A 1 89 ? -18.243 -0.905 7.636 1.00 73.69 89 THR A O 1
ATOM 704 N N . ALA A 1 90 ? -19.659 0.783 7.213 1.00 68.88 90 ALA A N 1
ATOM 705 C CA . ALA A 1 90 ? -19.192 0.965 5.850 1.00 68.88 90 ALA A CA 1
ATOM 706 C C . ALA A 1 90 ? -17.730 1.430 5.849 1.00 68.88 90 ALA A C 1
ATOM 708 O O . ALA A 1 90 ? -17.341 2.334 6.594 1.00 68.88 90 ALA A O 1
ATOM 709 N N . MET A 1 91 ? -16.937 0.813 4.977 1.00 76.00 91 MET A N 1
ATOM 710 C CA . MET A 1 91 ? -15.568 1.222 4.702 1.00 76.00 91 MET A CA 1
ATOM 711 C C . MET A 1 91 ? -15.529 2.706 4.332 1.00 76.00 91 MET A C 1
ATOM 713 O O . MET A 1 91 ? -16.359 3.175 3.553 1.00 76.00 91 MET A O 1
ATOM 717 N N . THR A 1 92 ? -14.561 3.450 4.865 1.00 81.00 92 THR A N 1
ATOM 718 C CA . THR A 1 92 ? -14.392 4.851 4.447 1.00 81.00 92 THR A CA 1
ATOM 719 C C . THR A 1 92 ? -14.051 4.938 2.959 1.00 81.00 92 THR A C 1
ATOM 721 O O . THR A 1 92 ? -13.371 4.059 2.427 1.00 81.00 92 THR A O 1
ATOM 724 N N . ASP A 1 93 ? -14.472 6.024 2.309 1.00 81.19 93 ASP A N 1
ATOM 725 C CA . ASP A 1 93 ? -14.269 6.272 0.874 1.00 81.19 93 ASP A CA 1
ATOM 726 C C . ASP A 1 93 ? -12.804 6.067 0.436 1.00 81.19 93 ASP A C 1
ATOM 728 O O . ASP A 1 93 ? -12.523 5.388 -0.544 1.00 81.19 93 ASP A O 1
ATOM 732 N N . LYS A 1 94 ? -11.851 6.506 1.267 1.00 75.69 94 LYS A N 1
ATOM 733 C CA . LYS A 1 94 ? -10.406 6.327 1.053 1.00 75.69 94 LYS A CA 1
ATOM 734 C C . LYS A 1 94 ? -9.950 4.874 1.034 1.00 75.69 94 LYS A C 1
ATOM 736 O O . LYS A 1 94 ? -9.127 4.492 0.215 1.00 75.69 94 LYS A O 1
ATOM 741 N N . TYR A 1 95 ? -10.437 4.079 1.980 1.00 80.81 95 TYR A N 1
ATOM 742 C CA . TYR A 1 95 ? -10.088 2.665 2.062 1.00 80.81 95 TYR A CA 1
ATOM 743 C C . TYR A 1 95 ? -10.678 1.897 0.884 1.00 80.81 95 TYR A C 1
ATOM 745 O O . TYR A 1 95 ? -10.042 0.984 0.369 1.00 80.81 95 TYR A O 1
ATOM 753 N N . ARG A 1 96 ? -11.872 2.300 0.439 1.00 83.75 96 ARG A N 1
ATOM 754 C CA . ARG A 1 96 ? -12.484 1.771 -0.775 1.00 83.75 96 ARG A CA 1
ATOM 755 C C . ARG A 1 96 ? -11.683 2.150 -2.017 1.00 83.75 96 ARG A C 1
ATOM 757 O O . ARG A 1 96 ? -11.420 1.274 -2.825 1.00 83.75 96 ARG A O 1
ATOM 764 N N . GLN A 1 97 ? -11.252 3.407 -2.131 1.00 83.81 97 GLN A N 1
ATOM 765 C CA . GLN A 1 97 ? -10.373 3.862 -3.208 1.00 83.81 97 GLN A CA 1
ATOM 766 C C . GLN A 1 97 ? -9.052 3.082 -3.213 1.0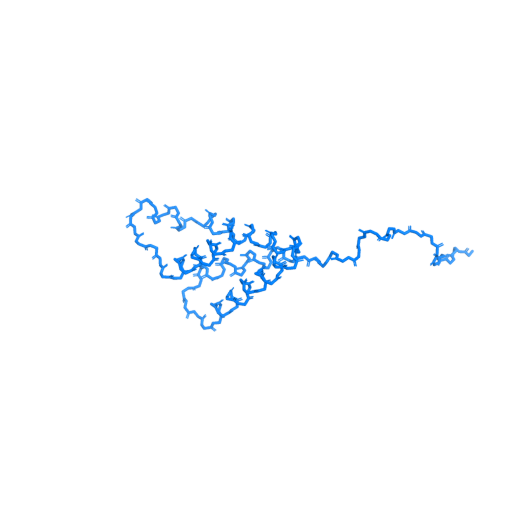0 83.81 97 GLN A C 1
ATOM 768 O O . GLN A 1 97 ? -8.606 2.642 -4.260 1.00 83.81 97 GLN A O 1
ATOM 773 N N . LEU A 1 98 ? -8.445 2.865 -2.044 1.00 83.06 98 LEU A N 1
ATOM 774 C CA . LEU A 1 98 ? -7.216 2.081 -1.940 1.00 83.06 98 LEU A CA 1
ATOM 775 C C . LEU 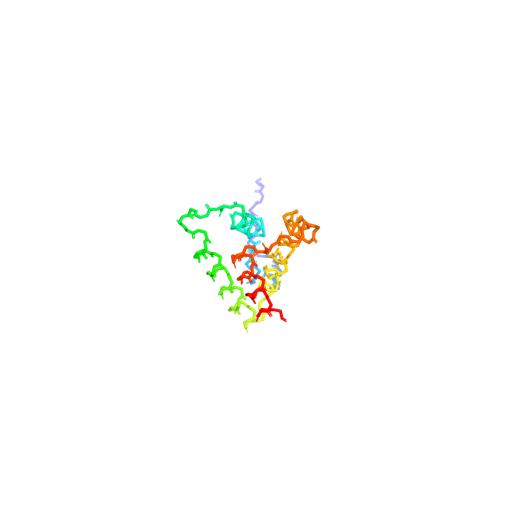A 1 98 ? -7.420 0.618 -2.340 1.00 83.06 98 LEU A C 1
ATOM 777 O O . LEU A 1 98 ? -6.571 0.037 -3.002 1.00 83.06 98 LEU A O 1
ATOM 781 N N . TRP A 1 99 ? -8.540 0.029 -1.928 1.00 85.50 99 TRP A N 1
ATOM 782 C CA . TRP A 1 99 ? -8.907 -1.331 -2.302 1.00 85.50 99 TRP A CA 1
ATOM 783 C C . TRP A 1 99 ? -9.132 -1.476 -3.808 1.00 85.50 99 TRP A C 1
ATOM 785 O O . TRP A 1 99 ? -8.703 -2.467 -4.390 1.00 85.50 99 TRP A O 1
ATOM 795 N N . ASP A 1 100 ? -9.777 -0.490 -4.431 1.00 87.94 100 ASP A N 1
ATOM 796 C CA . ASP A 1 100 ? -9.985 -0.436 -5.879 1.00 87.94 100 ASP A CA 1
ATOM 797 C C . ASP A 1 100 ? -8.649 -0.321 -6.630 1.00 87.94 100 ASP A C 1
ATOM 799 O O . ASP A 1 100 ? -8.371 -1.134 -7.507 1.00 87.94 100 ASP A O 1
ATOM 803 N N . GLU A 1 101 ? -7.766 0.591 -6.201 1.00 87.62 101 GLU A N 1
ATOM 804 C CA . GLU A 1 101 ? -6.420 0.749 -6.772 1.00 87.62 101 GLU A CA 1
ATOM 805 C C . GLU A 1 101 ? -5.570 -0.517 -6.605 1.00 87.62 101 GLU A C 1
ATOM 807 O O . GLU A 1 101 ? -4.906 -0.941 -7.548 1.00 87.62 101 GLU A O 1
ATOM 812 N N . LEU A 1 102 ? -5.609 -1.163 -5.434 1.00 88.12 102 LEU A N 1
ATOM 813 C CA . LEU A 1 102 ? -4.947 -2.452 -5.227 1.00 88.12 102 LEU A CA 1
ATOM 814 C C . LEU A 1 102 ? -5.515 -3.519 -6.166 1.00 88.12 102 LEU A C 1
ATOM 816 O O . LEU A 1 102 ? -4.747 -4.227 -6.809 1.00 88.12 102 LEU A O 1
ATOM 820 N N . GLY A 1 103 ? -6.841 -3.612 -6.281 1.00 86.75 103 GLY A N 1
ATOM 821 C CA . GLY A 1 103 ? -7.507 -4.552 -7.182 1.00 86.75 103 GLY A CA 1
ATOM 822 C C . GLY A 1 103 ? -7.211 -4.307 -8.663 1.00 86.75 103 GLY A C 1
ATOM 823 O O . GLY A 1 103 ? -7.250 -5.249 -9.442 1.00 86.75 103 GLY A O 1
ATOM 824 N N . ALA A 1 104 ? -6.882 -3.075 -9.055 1.00 88.00 104 ALA A N 1
ATOM 825 C CA . ALA A 1 104 ? -6.455 -2.747 -10.414 1.00 88.00 104 ALA A CA 1
ATOM 826 C C . ALA A 1 104 ? -4.988 -3.124 -10.707 1.00 88.00 10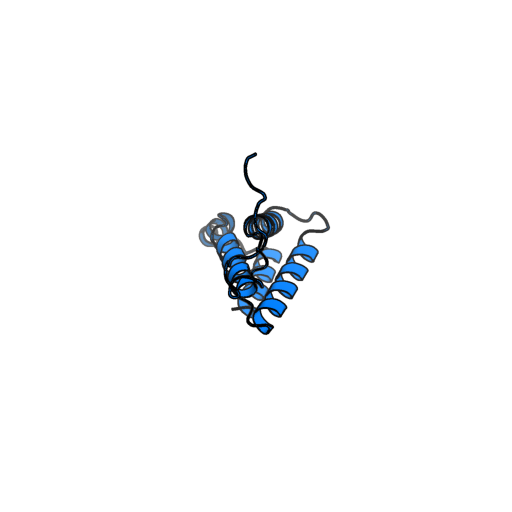4 ALA A C 1
ATOM 828 O O . ALA A 1 104 ? -4.582 -3.129 -11.872 1.00 88.00 104 ALA A O 1
ATOM 829 N N . LEU A 1 105 ? -4.184 -3.381 -9.669 1.00 83.19 105 LEU A N 1
ATOM 830 C CA . LEU A 1 105 ? -2.754 -3.698 -9.772 1.00 83.19 105 LEU A CA 1
ATOM 831 C C . LEU A 1 105 ? -2.432 -5.190 -9.592 1.00 83.19 105 LEU A C 1
ATOM 833 O O . LEU A 1 105 ? -1.343 -5.604 -9.993 1.00 83.19 105 LEU A O 1
ATOM 837 N N . TRP A 1 106 ? -3.345 -5.959 -8.994 1.00 77.50 106 TRP A N 1
ATOM 838 C CA . TRP A 1 106 ? -3.304 -7.423 -8.893 1.00 77.50 106 TRP A CA 1
ATOM 839 C C . TRP A 1 106 ? -3.925 -8.093 -10.123 1.00 77.50 106 TRP A C 1
ATOM 841 O O . TRP A 1 106 ? -3.377 -9.138 -10.545 1.00 77.50 106 TRP A O 1
#

Secondary structure (DSSP, 8-state):
-PPP--S-----TTSSS-----HHHHHHHHHHHHH--S-TTHHHHHHHHHHHHHHHHHTT-HHHHHHHHHHHHHHHH-HHHHHHHHHTPPPPHHHHHHHHHHHHH-

pLDDT: mean 76.6, std 14.4, range [42.03, 91.75]

Organism: NCBI:txid1970185